Protein AF-A0A950H561-F1 (afdb_monomer_lite)

Radius of gyration: 25.15 Å; chains: 1; bounding box: 48×24×59 Å

pLDDT: mean 80.33, std 13.64, range [43.53, 95.31]

Foldseek 3Di:
DCVVLLVQLVVVCVVPVPDQLVNSCVVSVHDSVVSVVSVVCVVPPPPPPPPPQDPVNVVVVVVVLQVVLVVVCVVVVHDSVVVVVVVVVVVVVVVVVVVD

Secondary structure (DSSP, 8-state):
--HHHHHHHHHHHHH-TTS-HHHHHHHHTS-HHHHHHHHHHTTS----------HHHHHHHHHHHHHHHHHHHHHHT--HHHHHHHHHHHHHHHHHHHH-

Structure (mmCIF, N/CA/C/O backbone):
data_AF-A0A950H561-F1
#
_entry.id   AF-A0A950H561-F1
#
loop_
_atom_site.group_PDB
_atom_site.id
_atom_site.type_symbol
_atom_site.label_atom_id
_atom_site.label_alt_id
_atom_site.label_comp_id
_atom_site.label_asym_id
_atom_site.label_entity_id
_atom_site.label_seq_id
_atom_site.pdbx_PDB_ins_code
_atom_site.Cartn_x
_atom_site.Cartn_y
_atom_site.Cartn_z
_atom_site.occupancy
_atom_site.B_iso_or_equiv
_atom_site.auth_seq_id
_atom_site.auth_comp_id
_atom_site.auth_asym_id
_atom_site.auth_atom_id
_atom_site.pdbx_PDB_model_num
ATOM 1 N N . MET A 1 1 ? 10.559 15.159 -21.863 1.00 44.69 1 MET A N 1
ATOM 2 C CA . MET A 1 1 ? 9.824 13.967 -22.337 1.00 44.69 1 MET A CA 1
ATOM 3 C C . MET A 1 1 ? 10.766 13.098 -23.171 1.00 44.69 1 MET A C 1
ATOM 5 O O . MET A 1 1 ? 11.023 13.424 -24.320 1.00 44.69 1 MET A O 1
ATOM 9 N N . SER A 1 2 ? 11.367 12.060 -22.582 1.00 50.09 2 SER A N 1
ATOM 10 C CA . SER A 1 2 ? 12.330 11.152 -23.253 1.00 50.09 2 SER A CA 1
ATOM 11 C C . SER A 1 2 ? 12.245 9.702 -22.737 1.00 50.09 2 SER A C 1
ATOM 13 O O . SER A 1 2 ? 13.158 8.898 -22.928 1.00 50.09 2 SER A O 1
ATOM 15 N N . GLU A 1 3 ? 11.114 9.359 -22.118 1.00 54.03 3 GLU A N 1
ATOM 16 C CA . GLU A 1 3 ? 10.750 8.013 -21.658 1.00 54.03 3 GLU A CA 1
ATOM 17 C C . GLU A 1 3 ? 10.625 6.971 -22.794 1.00 54.03 3 GLU A C 1
ATOM 19 O O . GLU A 1 3 ? 11.221 5.901 -22.655 1.00 54.03 3 GLU A O 1
ATOM 24 N N . PRO A 1 4 ? 10.040 7.259 -23.983 1.00 73.00 4 PRO A N 1
ATOM 25 C CA . PRO A 1 4 ? 9.827 6.211 -24.991 1.00 73.00 4 PRO A CA 1
ATOM 26 C C . PRO A 1 4 ? 11.118 5.670 -25.628 1.00 73.00 4 PRO A C 1
ATOM 28 O O . PRO A 1 4 ? 11.129 4.559 -26.156 1.00 73.00 4 PRO A O 1
ATOM 31 N N . LEU A 1 5 ? 12.227 6.420 -25.601 1.00 78.12 5 LEU A N 1
ATOM 32 C CA . LEU A 1 5 ? 13.503 5.957 -26.162 1.00 78.12 5 LEU A CA 1
ATOM 33 C C . LEU A 1 5 ? 14.242 5.016 -25.200 1.00 78.12 5 LEU A C 1
ATOM 35 O O . LEU A 1 5 ? 14.823 4.023 -25.639 1.00 78.12 5 LEU A O 1
ATOM 39 N N . CYS A 1 6 ? 14.203 5.304 -23.895 1.00 78.81 6 CYS A N 1
ATOM 40 C CA . CYS A 1 6 ? 14.847 4.469 -22.880 1.00 78.81 6 CYS A CA 1
ATOM 41 C C . CYS A 1 6 ? 14.188 3.087 -22.804 1.00 78.81 6 CYS A C 1
ATOM 43 O O . CYS A 1 6 ? 14.896 2.079 -22.820 1.00 78.81 6 CYS A O 1
ATOM 45 N N . ASP A 1 7 ? 12.857 3.028 -22.835 1.00 79.25 7 ASP A N 1
ATOM 46 C CA . ASP A 1 7 ? 12.120 1.760 -22.804 1.00 79.25 7 ASP A CA 1
ATOM 47 C C . ASP A 1 7 ? 12.405 0.903 -24.038 1.00 79.25 7 ASP A C 1
ATOM 49 O O . ASP A 1 7 ? 12.612 -0.307 -23.933 1.00 79.25 7 ASP A O 1
ATOM 53 N N . ARG A 1 8 ? 12.532 1.529 -25.214 1.00 80.50 8 ARG A N 1
ATOM 54 C CA . ARG A 1 8 ? 12.916 0.841 -26.456 1.00 80.50 8 ARG A CA 1
ATOM 55 C C . ARG A 1 8 ? 14.340 0.289 -26.403 1.00 80.50 8 ARG A C 1
ATOM 57 O O . ARG A 1 8 ? 14.562 -0.840 -26.841 1.00 80.50 8 ARG A O 1
ATOM 64 N N . ILE A 1 9 ? 15.293 1.034 -25.833 1.00 87.69 9 ILE A N 1
ATOM 65 C CA . ILE A 1 9 ? 16.672 0.564 -25.600 1.00 87.69 9 ILE A CA 1
ATOM 66 C C . ILE A 1 9 ? 16.665 -0.673 -24.694 1.00 87.69 9 ILE A C 1
ATOM 68 O O . ILE A 1 9 ? 17.321 -1.678 -24.982 1.00 87.69 9 ILE A O 1
ATOM 72 N N . VAL A 1 10 ? 15.902 -0.605 -23.604 1.00 81.56 10 VAL A N 1
ATOM 73 C CA . VAL A 1 10 ? 15.808 -1.658 -22.594 1.00 81.56 10 VAL A CA 1
ATOM 74 C C . VAL A 1 10 ? 15.122 -2.911 -23.145 1.00 81.56 10 VAL A C 1
ATOM 76 O O . VAL A 1 10 ? 15.620 -4.025 -22.948 1.00 81.56 10 VAL A O 1
ATOM 79 N N . ALA A 1 11 ? 14.020 -2.749 -23.875 1.00 83.62 11 ALA A N 1
ATOM 80 C CA . ALA A 1 11 ? 13.317 -3.840 -24.539 1.00 83.62 11 ALA A CA 1
ATOM 81 C C . ALA A 1 11 ? 14.222 -4.543 -25.562 1.00 83.62 11 ALA A C 1
ATOM 83 O O . ALA A 1 11 ? 14.300 -5.773 -25.571 1.00 83.62 11 ALA A O 1
ATOM 84 N N . LEU A 1 12 ? 14.971 -3.778 -26.366 1.00 85.62 12 LEU A N 1
ATOM 85 C CA . LEU A 1 12 ? 15.875 -4.337 -27.371 1.00 85.62 12 LEU A CA 1
ATOM 86 C C . LEU A 1 12 ? 17.036 -5.107 -26.726 1.00 85.62 12 LEU A C 1
ATOM 88 O O . LEU A 1 12 ? 17.329 -6.230 -27.130 1.00 85.62 12 LEU A O 1
ATOM 92 N N . ARG A 1 13 ? 17.648 -4.556 -25.669 1.00 85.94 13 ARG A N 1
ATOM 93 C CA . ARG A 1 13 ? 18.711 -5.237 -24.911 1.00 85.94 13 ARG A CA 1
ATOM 94 C C . ARG A 1 13 ? 18.221 -6.520 -24.239 1.00 85.94 13 ARG A C 1
ATOM 96 O O . ARG A 1 13 ? 18.985 -7.473 -24.137 1.00 85.94 13 ARG A O 1
ATOM 103 N N . THR A 1 14 ? 16.969 -6.542 -23.783 1.00 83.06 14 THR A N 1
ATOM 104 C CA . THR A 1 14 ? 16.368 -7.718 -23.134 1.00 83.06 14 THR A CA 1
ATOM 105 C C . THR A 1 14 ? 16.090 -8.834 -24.141 1.00 83.06 14 THR A C 1
ATOM 107 O O . THR A 1 14 ? 16.357 -9.992 -23.846 1.00 83.06 14 THR A O 1
ATOM 110 N N . ARG A 1 15 ? 15.615 -8.498 -25.348 1.00 84.81 15 ARG A N 1
ATOM 111 C CA . ARG A 1 15 ? 15.384 -9.476 -26.427 1.00 84.81 15 ARG A CA 1
ATOM 112 C C . ARG A 1 15 ? 16.679 -9.976 -27.072 1.00 84.81 15 ARG A C 1
ATOM 114 O O . ARG A 1 15 ? 16.714 -11.094 -27.570 1.00 84.81 15 ARG A O 1
ATOM 121 N N . ALA A 1 16 ? 17.737 -9.164 -27.069 1.00 86.62 16 ALA A N 1
ATOM 122 C CA . ALA A 1 16 ? 19.005 -9.483 -27.719 1.00 86.62 16 ALA A CA 1
ATOM 123 C C . ALA A 1 16 ? 20.219 -9.111 -26.832 1.00 86.62 16 ALA A C 1
ATOM 125 O O . ALA A 1 16 ? 20.926 -8.130 -27.093 1.00 86.62 16 ALA A O 1
ATOM 126 N N . PRO A 1 17 ? 20.509 -9.908 -25.783 1.00 85.00 17 PRO A N 1
ATOM 127 C CA . PRO A 1 17 ? 21.550 -9.619 -24.787 1.00 85.00 17 PRO A CA 1
ATOM 128 C C . PRO A 1 17 ? 22.987 -9.741 -25.320 1.00 85.00 17 PRO A C 1
ATOM 130 O O . PRO A 1 17 ? 23.943 -9.373 -24.636 1.00 85.00 17 PRO A O 1
ATOM 133 N N . HIS A 1 18 ? 23.168 -10.209 -26.552 1.00 88.56 18 HIS A N 1
ATOM 134 C CA . HIS A 1 18 ? 24.463 -10.262 -27.232 1.00 88.56 18 HIS A CA 1
ATOM 135 C C . HIS A 1 18 ? 24.772 -8.979 -28.032 1.00 88.56 18 HIS A C 1
ATOM 137 O O . HIS A 1 18 ? 25.911 -8.770 -28.443 1.00 88.56 18 HIS A O 1
ATOM 143 N N . LEU A 1 19 ? 23.793 -8.090 -28.258 1.00 85.62 19 LEU A N 1
ATOM 144 C CA . LEU A 1 19 ? 24.018 -6.858 -29.022 1.00 85.62 19 LEU A CA 1
ATOM 145 C C . LEU A 1 19 ? 24.787 -5.820 -28.205 1.00 85.62 19 LEU A C 1
ATOM 147 O O . LEU A 1 19 ? 24.360 -5.431 -27.118 1.00 85.62 19 LEU A O 1
ATOM 151 N N . SER A 1 20 ? 25.893 -5.317 -28.753 1.00 89.00 20 SER A N 1
ATOM 152 C CA . SER A 1 20 ? 26.648 -4.228 -28.132 1.00 89.00 20 SER A CA 1
ATOM 153 C C . SER A 1 20 ? 25.833 -2.929 -28.092 1.00 89.00 20 SER A C 1
ATOM 155 O O . SER A 1 20 ? 24.949 -2.699 -28.922 1.00 89.00 20 SER A O 1
ATOM 157 N N . SER A 1 21 ? 26.170 -2.030 -27.163 1.00 85.75 21 SER A N 1
ATOM 158 C CA . SER A 1 21 ? 25.521 -0.715 -27.058 1.00 85.75 21 SER A CA 1
ATOM 159 C C . SER A 1 21 ? 25.607 0.094 -28.358 1.00 85.75 21 SER A C 1
ATOM 161 O O . SER A 1 21 ? 24.688 0.844 -28.668 1.00 85.75 21 SER A O 1
ATOM 163 N N . GLY A 1 22 ? 26.677 -0.092 -29.142 1.00 88.69 22 GLY A N 1
ATOM 164 C CA . GLY A 1 22 ? 26.823 0.512 -30.469 1.00 88.69 22 GLY A CA 1
ATOM 165 C C . GLY A 1 22 ? 25.810 -0.019 -31.488 1.00 88.69 22 GLY A C 1
ATOM 166 O O . GLY A 1 22 ? 25.218 0.768 -32.219 1.00 88.69 22 GLY A O 1
ATOM 167 N N . LYS A 1 23 ? 25.537 -1.332 -31.489 1.00 91.88 23 LYS A N 1
ATOM 168 C CA . LYS A 1 23 ? 24.532 -1.944 -32.379 1.00 91.88 23 LYS A CA 1
ATOM 169 C C . LYS A 1 23 ? 23.107 -1.509 -32.025 1.00 91.88 23 LYS A C 1
ATOM 171 O O . LYS A 1 23 ? 22.303 -1.248 -32.911 1.00 91.88 23 LYS A O 1
ATOM 176 N N . ILE A 1 24 ? 22.813 -1.374 -30.733 1.00 89.44 24 ILE A N 1
ATOM 177 C CA . ILE A 1 24 ? 21.521 -0.866 -30.244 1.00 89.44 24 ILE A CA 1
ATOM 178 C C . ILE A 1 24 ? 21.332 0.610 -30.624 1.00 89.44 24 ILE A C 1
ATOM 180 O O . ILE A 1 24 ? 20.255 1.001 -31.063 1.00 89.44 24 ILE A O 1
ATOM 184 N N . ALA A 1 25 ? 22.386 1.418 -30.496 1.00 90.19 25 ALA A N 1
ATOM 185 C CA . ALA A 1 25 ? 22.378 2.827 -30.877 1.00 90.19 25 ALA A CA 1
ATOM 186 C C . ALA A 1 25 ? 22.120 3.032 -32.375 1.00 90.19 25 ALA A C 1
ATOM 188 O O . ALA A 1 25 ? 21.276 3.850 -32.738 1.00 90.19 25 ALA A O 1
ATOM 189 N N . ALA A 1 26 ? 22.780 2.243 -33.228 1.00 89.31 26 ALA A N 1
ATOM 190 C CA . ALA A 1 26 ? 22.563 2.276 -34.673 1.00 89.31 26 ALA A CA 1
ATOM 191 C C . ALA A 1 26 ? 21.112 1.925 -35.049 1.00 89.31 26 ALA A C 1
ATOM 193 O O . ALA A 1 26 ? 20.503 2.620 -35.854 1.00 89.31 26 ALA A O 1
ATOM 194 N N . ALA A 1 27 ? 20.529 0.903 -34.412 1.00 87.12 27 ALA A N 1
ATOM 195 C CA . ALA A 1 27 ? 19.148 0.485 -34.665 1.00 87.12 27 ALA A CA 1
ATOM 196 C C . ALA A 1 27 ? 18.093 1.523 -34.236 1.00 87.12 27 ALA A C 1
ATOM 198 O O . ALA A 1 27 ? 16.984 1.536 -34.765 1.00 87.12 27 ALA A O 1
ATOM 199 N N . LEU A 1 28 ? 18.417 2.377 -33.262 1.00 85.44 28 LEU A N 1
ATOM 200 C CA . LEU A 1 28 ? 17.501 3.377 -32.705 1.00 85.44 28 LEU A CA 1
ATOM 201 C C . LEU A 1 28 ? 17.818 4.810 -33.155 1.00 85.44 28 LEU A C 1
ATOM 203 O O . LEU A 1 28 ? 17.144 5.737 -32.713 1.00 85.44 28 LEU A O 1
ATOM 207 N N . GLY A 1 29 ? 18.831 4.999 -34.008 1.00 87.00 29 GLY A N 1
ATOM 208 C CA . GLY A 1 29 ? 19.252 6.318 -34.484 1.00 87.00 29 GLY A CA 1
ATOM 209 C C . GLY A 1 29 ? 19.730 7.247 -33.364 1.00 87.00 29 GLY A C 1
ATOM 210 O O . GLY A 1 29 ? 19.511 8.454 -33.431 1.00 87.00 29 GLY A O 1
ATOM 211 N N . CYS A 1 30 ? 20.341 6.707 -32.305 1.00 85.69 30 CYS A N 1
ATOM 212 C CA . CYS A 1 30 ? 20.779 7.484 -31.143 1.00 85.69 30 CYS A CA 1
ATOM 213 C C . CYS A 1 30 ? 22.283 7.328 -30.877 1.00 85.69 30 CYS A C 1
ATOM 215 O O . CYS A 1 30 ? 22.945 6.456 -31.435 1.00 85.69 30 CYS A O 1
ATOM 217 N N . ARG A 1 31 ? 22.864 8.186 -30.025 1.00 85.44 31 ARG A N 1
ATOM 218 C CA . ARG A 1 31 ? 24.289 8.057 -29.671 1.00 85.44 31 ARG A CA 1
ATOM 219 C C . ARG A 1 31 ? 24.509 6.854 -28.734 1.00 85.44 31 ARG A C 1
ATOM 221 O O . ARG A 1 31 ? 23.738 6.685 -27.788 1.00 85.44 31 ARG A O 1
ATOM 228 N N . PRO A 1 32 ? 25.606 6.086 -28.883 1.00 85.06 32 PRO A N 1
ATOM 229 C CA . PRO A 1 32 ? 25.942 4.960 -27.995 1.00 85.06 32 PRO A CA 1
ATOM 230 C C . PRO A 1 32 ? 26.041 5.322 -26.509 1.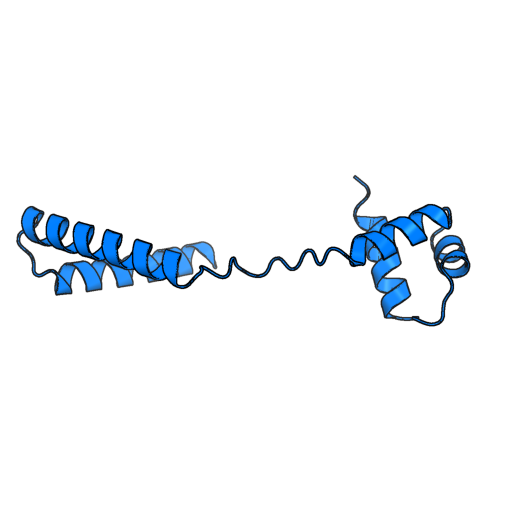00 85.06 32 PRO A C 1
ATOM 232 O O . PRO A 1 32 ? 25.860 4.473 -25.636 1.00 85.06 32 PRO A O 1
ATOM 235 N N . GLU A 1 33 ? 26.339 6.582 -26.203 1.00 84.00 33 GLU A N 1
ATOM 236 C CA . GLU A 1 33 ? 26.349 7.100 -24.838 1.00 84.00 33 GLU A CA 1
ATOM 237 C C . GLU A 1 33 ? 24.955 7.094 -24.199 1.00 84.00 33 GLU A C 1
ATOM 239 O O . GLU A 1 33 ? 24.826 6.645 -23.063 1.00 84.00 33 GLU A O 1
ATOM 244 N N . TYR A 1 34 ? 23.899 7.449 -24.942 1.00 82.31 34 TYR A N 1
ATOM 245 C CA . TYR A 1 34 ? 22.520 7.373 -24.442 1.00 82.31 34 TYR A CA 1
ATOM 246 C C . TYR A 1 34 ? 22.113 5.941 -24.111 1.00 82.31 34 TYR A C 1
ATOM 248 O O . TYR A 1 34 ? 21.466 5.707 -23.095 1.00 82.31 34 TYR A O 1
ATOM 256 N N . VAL A 1 35 ? 22.549 4.971 -24.917 1.00 83.44 35 VAL A N 1
ATOM 257 C CA . VAL A 1 35 ? 22.327 3.547 -24.642 1.00 83.44 35 VAL A CA 1
ATOM 258 C C . VAL A 1 35 ? 23.049 3.124 -23.366 1.00 83.44 35 VAL A C 1
ATOM 260 O O . VAL A 1 35 ? 22.450 2.478 -22.511 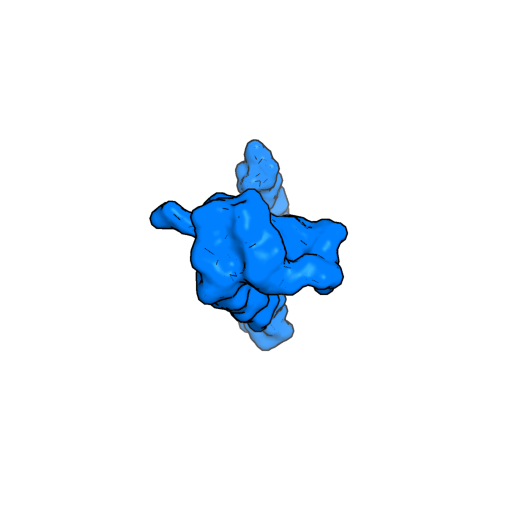1.00 83.44 35 VAL A O 1
ATOM 263 N N . ARG A 1 36 ? 24.313 3.528 -23.185 1.00 84.44 36 ARG A N 1
ATOM 264 C CA . ARG A 1 36 ? 25.063 3.247 -21.950 1.00 84.44 36 ARG A CA 1
ATOM 265 C C . ARG A 1 36 ? 24.392 3.865 -20.725 1.00 84.44 36 ARG A C 1
ATOM 267 O O . ARG A 1 36 ? 24.265 3.179 -19.717 1.00 84.44 36 ARG A O 1
ATOM 274 N N . VAL A 1 37 ? 23.922 5.109 -20.812 1.00 81.69 37 VAL A N 1
ATOM 275 C CA . VAL A 1 37 ? 23.210 5.789 -19.719 1.00 81.69 37 VAL A CA 1
ATOM 276 C C . VAL A 1 37 ? 21.871 5.108 -19.420 1.00 81.69 37 VAL A C 1
ATOM 278 O O . VAL A 1 37 ? 21.590 4.833 -18.257 1.00 81.69 37 VAL A O 1
ATOM 281 N N . ALA A 1 38 ? 21.077 4.767 -20.438 1.00 78.62 38 ALA A N 1
ATOM 282 C CA . ALA A 1 38 ? 19.801 4.065 -20.275 1.00 78.62 38 ALA A CA 1
ATOM 283 C C . ALA A 1 38 ? 19.981 2.673 -19.641 1.00 78.62 38 ALA A C 1
ATOM 285 O O . ALA A 1 38 ? 19.258 2.310 -18.716 1.00 78.62 38 ALA A O 1
ATOM 286 N N . LEU A 1 39 ? 20.991 1.913 -20.073 1.00 77.62 39 LEU A N 1
ATOM 287 C CA . LEU A 1 39 ? 21.309 0.606 -19.492 1.00 77.62 39 LEU A CA 1
ATOM 288 C C . LEU A 1 39 ? 21.913 0.717 -18.083 1.00 77.62 39 LEU A C 1
ATOM 290 O O . LEU A 1 39 ? 21.630 -0.127 -17.236 1.00 77.62 39 LEU A O 1
ATOM 294 N N . LYS A 1 40 ? 22.693 1.768 -17.799 1.00 75.81 40 LYS A N 1
ATOM 295 C CA . LYS A 1 40 ? 23.229 2.056 -16.458 1.00 75.81 40 LYS A CA 1
ATOM 296 C C . LYS A 1 40 ? 22.123 2.472 -15.484 1.00 75.81 40 LYS A C 1
ATOM 298 O O . LYS A 1 40 ? 22.148 2.046 -14.336 1.00 75.81 40 LYS A O 1
ATOM 303 N N . ARG A 1 41 ? 21.108 3.216 -15.944 1.00 61.66 41 ARG A N 1
ATOM 304 C CA . ARG A 1 41 ? 19.900 3.536 -15.157 1.00 61.66 41 ARG A CA 1
ATOM 305 C C . ARG A 1 41 ? 19.105 2.292 -14.747 1.00 61.66 41 ARG A C 1
ATOM 307 O O . ARG A 1 41 ? 18.433 2.332 -13.728 1.00 61.66 41 ARG A O 1
ATOM 314 N N . ARG A 1 42 ? 19.260 1.164 -15.452 1.00 51.72 42 ARG A N 1
ATOM 315 C CA . ARG A 1 42 ? 18.677 -0.138 -15.082 1.00 51.72 42 ARG A CA 1
ATOM 316 C C . ARG A 1 42 ? 19.293 -0.776 -13.819 1.00 51.72 42 ARG A C 1
ATOM 318 O O . ARG A 1 42 ? 18.762 -1.777 -13.357 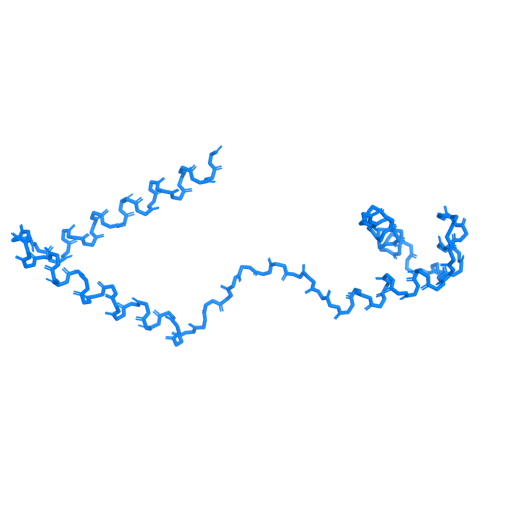1.00 51.72 42 ARG A O 1
ATOM 325 N N . HIS A 1 43 ? 20.378 -0.218 -13.259 1.00 51.94 43 HIS A N 1
ATOM 326 C CA . HIS A 1 43 ? 20.872 -0.577 -11.915 1.00 51.94 43 HIS A CA 1
ATOM 327 C C . HIS A 1 43 ? 20.129 0.140 -10.779 1.00 51.94 43 HIS A C 1
ATOM 329 O O . HIS A 1 43 ? 20.363 -0.166 -9.615 1.00 51.94 43 HIS A O 1
ATOM 335 N N . MET A 1 44 ? 19.211 1.054 -11.099 1.00 43.53 44 MET A N 1
ATOM 336 C CA . MET A 1 44 ? 18.131 1.404 -10.191 1.00 43.53 44 MET A CA 1
ATOM 337 C C . MET A 1 44 ? 16.888 0.656 -10.660 1.00 43.53 44 MET A C 1
ATOM 339 O O . MET A 1 44 ? 16.239 1.091 -11.615 1.00 43.53 44 MET A O 1
ATOM 343 N N . PRO A 1 45 ? 16.549 -0.488 -10.047 1.00 47.16 45 PRO A N 1
ATOM 344 C CA . PRO A 1 45 ? 15.218 -1.020 -10.220 1.00 47.16 45 PRO A CA 1
ATOM 345 C C . PRO A 1 45 ? 14.255 0.020 -9.640 1.00 47.16 45 PRO A C 1
ATOM 347 O O . PRO A 1 45 ? 14.093 0.134 -8.430 1.00 47.16 45 PRO A O 1
ATOM 350 N N . MET A 1 46 ? 13.569 0.759 -10.512 1.00 50.59 46 MET A N 1
ATOM 351 C CA . MET A 1 46 ? 12.237 1.284 -10.214 1.00 50.59 46 MET A CA 1
ATOM 352 C C . MET A 1 46 ? 11.278 0.086 -10.182 1.00 50.59 46 MET A C 1
ATOM 354 O O . MET A 1 46 ? 10.335 -0.021 -10.958 1.00 50.59 46 MET A O 1
ATOM 358 N N . THR A 1 47 ? 11.553 -0.877 -9.306 1.00 50.53 47 THR A N 1
ATOM 359 C CA . THR A 1 47 ? 10.494 -1.689 -8.747 1.00 50.53 47 THR A CA 1
ATOM 360 C C . THR A 1 47 ? 9.699 -0.720 -7.897 1.00 50.53 47 THR A C 1
ATOM 362 O O . THR A 1 47 ? 10.115 -0.388 -6.787 1.00 50.53 47 THR A O 1
ATOM 365 N N . MET A 1 48 ? 8.549 -0.274 -8.399 1.00 48.84 48 MET A N 1
ATOM 366 C CA . MET A 1 48 ? 7.445 0.044 -7.503 1.00 48.84 48 MET A CA 1
ATOM 367 C C . MET A 1 48 ? 7.030 -1.268 -6.828 1.00 48.84 48 MET A C 1
ATOM 369 O O . MET A 1 48 ? 6.019 -1.876 -7.160 1.00 48.84 48 MET A O 1
ATOM 373 N N . GLN A 1 49 ? 7.884 -1.763 -5.927 1.00 46.03 49 GLN A N 1
ATOM 374 C CA . GLN A 1 49 ? 7.431 -2.662 -4.891 1.00 46.03 49 GLN A CA 1
ATOM 375 C C . GLN A 1 49 ? 6.417 -1.848 -4.088 1.00 46.03 49 GLN A C 1
ATOM 377 O O . GLN A 1 49 ? 6.729 -0.707 -3.723 1.00 46.03 49 GLN A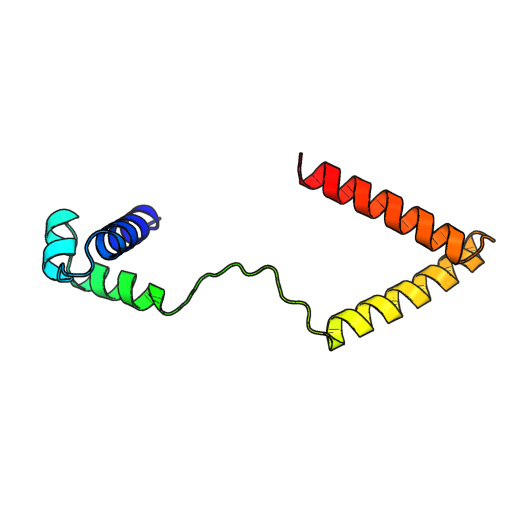 O 1
ATOM 382 N N . PRO A 1 50 ? 5.211 -2.384 -3.829 1.00 54.09 50 PRO A N 1
ATOM 383 C CA . PRO A 1 50 ? 4.341 -1.769 -2.842 1.00 54.09 50 PRO A CA 1
ATOM 384 C C . PRO A 1 50 ? 5.182 -1.570 -1.575 1.00 54.09 50 PRO A C 1
ATOM 386 O O . PRO A 1 50 ? 5.960 -2.473 -1.245 1.00 54.09 50 PRO A O 1
ATOM 389 N N . PRO A 1 51 ? 5.116 -0.398 -0.918 1.00 56.50 51 PRO A N 1
ATOM 390 C CA . PRO A 1 51 ? 5.971 -0.110 0.221 1.00 56.50 51 PRO A CA 1
ATOM 391 C C . PRO A 1 51 ? 5.847 -1.262 1.215 1.00 56.50 51 PRO A C 1
ATOM 393 O O . PRO A 1 51 ? 4.770 -1.519 1.756 1.00 56.50 51 PRO A O 1
ATOM 396 N N . ILE A 1 52 ? 6.941 -2.003 1.404 1.00 61.31 52 ILE A N 1
ATOM 397 C CA . ILE A 1 52 ? 6.985 -3.068 2.397 1.00 61.31 52 ILE A CA 1
ATOM 398 C C . ILE A 1 52 ? 6.990 -2.343 3.735 1.00 61.31 52 ILE A C 1
ATOM 400 O O . ILE A 1 52 ? 8.012 -1.829 4.185 1.00 61.31 52 ILE A O 1
ATOM 404 N N . VAL A 1 53 ? 5.806 -2.224 4.330 1.00 69.12 53 VAL A N 1
ATOM 405 C CA . VAL A 1 53 ? 5.642 -1.635 5.655 1.00 69.12 53 VAL A CA 1
ATOM 406 C C . VAL A 1 53 ? 6.455 -2.485 6.624 1.00 69.12 53 VAL A C 1
ATOM 408 O O . VAL A 1 53 ? 6.170 -3.674 6.791 1.00 69.12 53 VAL A O 1
ATOM 411 N N . SER A 1 54 ? 7.481 -1.892 7.241 1.00 81.88 54 SER A N 1
ATOM 412 C CA . SER A 1 54 ? 8.310 -2.599 8.215 1.00 81.88 54 SER A CA 1
ATOM 413 C C . SER A 1 54 ? 7.454 -3.088 9.382 1.00 81.88 54 SER A C 1
ATOM 415 O O . SER A 1 54 ? 6.428 -2.491 9.719 1.00 81.88 54 SER A O 1
ATOM 417 N N . GLU A 1 55 ? 7.868 -4.176 10.029 1.00 79.25 55 GLU A N 1
ATOM 418 C CA . GLU A 1 55 ? 7.120 -4.731 11.160 1.00 79.25 55 GLU A CA 1
ATOM 419 C C . GLU A 1 55 ? 6.914 -3.694 12.279 1.00 79.25 55 GLU A C 1
ATOM 421 O O . GLU A 1 55 ? 5.839 -3.628 12.874 1.00 79.25 55 GLU A O 1
ATOM 426 N N . ALA A 1 56 ? 7.900 -2.820 12.503 1.00 76.62 56 ALA A N 1
ATOM 427 C CA . ALA A 1 56 ? 7.805 -1.714 13.453 1.00 76.62 56 ALA A CA 1
ATOM 428 C C . ALA A 1 56 ? 6.677 -0.732 13.094 1.00 76.62 56 ALA A C 1
ATOM 430 O O . ALA A 1 56 ? 5.870 -0.378 13.953 1.00 76.62 56 ALA A O 1
ATOM 431 N N . VAL A 1 57 ? 6.570 -0.344 11.820 1.00 81.81 57 VAL A N 1
ATOM 432 C CA . VAL A 1 57 ? 5.499 0.545 11.347 1.00 81.81 57 VAL A CA 1
ATOM 433 C C . VAL A 1 57 ? 4.146 -0.162 11.416 1.00 81.81 57 VAL A C 1
ATOM 435 O 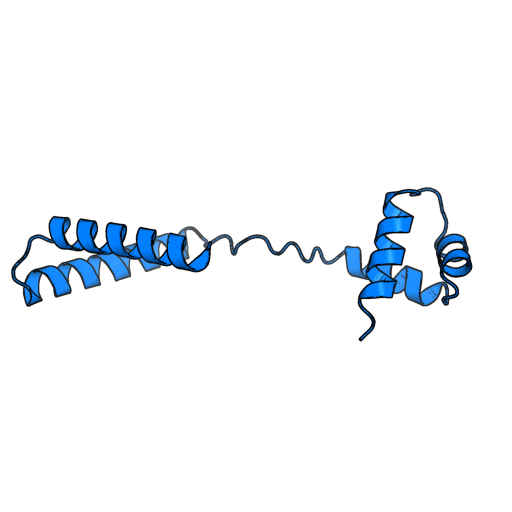O . VAL A 1 57 ? 3.167 0.433 11.857 1.00 81.81 57 VAL A O 1
ATOM 438 N N . ARG A 1 58 ? 4.083 -1.458 11.082 1.00 83.81 58 ARG A N 1
ATOM 439 C CA . ARG A 1 58 ? 2.862 -2.263 11.243 1.00 83.81 58 ARG A CA 1
ATOM 440 C C . ARG A 1 58 ? 2.395 -2.281 12.702 1.00 83.81 58 ARG A C 1
ATOM 442 O O . ARG A 1 58 ? 1.212 -2.068 12.954 1.00 83.81 58 ARG A O 1
ATOM 449 N N . ARG A 1 59 ? 3.299 -2.505 13.662 1.00 82.38 59 ARG A N 1
ATOM 450 C CA . ARG A 1 59 ? 2.974 -2.484 15.100 1.00 82.38 59 ARG A CA 1
ATOM 451 C C . ARG A 1 59 ? 2.506 -1.102 15.561 1.00 82.38 59 ARG A C 1
ATOM 453 O O . ARG A 1 59 ? 1.523 -1.026 16.292 1.00 82.38 59 ARG A O 1
ATOM 460 N N . ALA A 1 60 ? 3.151 -0.029 15.100 1.00 83.31 60 ALA A N 1
ATOM 461 C CA . ALA A 1 60 ? 2.740 1.340 15.414 1.00 83.31 60 ALA A CA 1
ATOM 462 C C . ALA A 1 60 ? 1.321 1.645 14.904 1.00 83.31 60 ALA A C 1
ATOM 464 O O . ALA A 1 60 ? 0.488 2.130 15.665 1.00 83.31 60 ALA A O 1
ATOM 465 N N . ILE A 1 61 ? 1.012 1.271 13.656 1.00 84.88 61 ILE A N 1
ATOM 466 C CA . ILE A 1 61 ? -0.328 1.433 13.072 1.00 84.88 61 ILE A CA 1
ATOM 467 C C . ILE A 1 61 ? -1.377 0.662 13.884 1.00 84.88 61 ILE A C 1
ATOM 469 O O . ILE A 1 61 ? -2.438 1.204 14.188 1.00 84.88 61 ILE A O 1
ATOM 473 N N . LEU A 1 62 ? -1.088 -0.586 14.267 1.00 86.19 62 LEU A N 1
ATOM 474 C CA . LEU A 1 62 ? -2.013 -1.394 15.069 1.00 86.19 62 LEU A CA 1
ATOM 475 C C . LEU A 1 62 ? -2.277 -0.778 16.450 1.00 86.19 62 LEU A C 1
ATOM 477 O O . LEU A 1 62 ? -3.423 -0.772 16.895 1.00 86.19 62 LEU A O 1
ATOM 481 N N . ALA A 1 63 ? -1.255 -0.220 17.103 1.00 84.38 63 ALA A N 1
ATOM 482 C CA . ALA A 1 63 ? -1.416 0.469 18.382 1.00 84.38 63 ALA A CA 1
ATOM 483 C C . ALA A 1 63 ? -2.297 1.724 18.250 1.00 84.38 63 ALA A C 1
ATOM 485 O O . ALA A 1 63 ? -3.205 1.928 19.058 1.00 84.38 63 ALA A O 1
ATOM 486 N N . SER A 1 64 ? -2.091 2.528 17.201 1.00 87.31 64 SER A N 1
ATOM 487 C CA . SER A 1 64 ? -2.928 3.701 16.922 1.00 87.31 64 SER A CA 1
ATOM 488 C C . SER A 1 64 ? -4.384 3.323 16.637 1.00 87.31 64 SER A C 1
ATOM 490 O O . SER A 1 64 ? -5.300 3.959 17.158 1.00 87.31 64 SER A O 1
ATOM 492 N N . LEU A 1 65 ? -4.615 2.259 15.860 1.00 85.88 65 LEU A N 1
ATOM 493 C CA . LEU A 1 65 ? -5.963 1.766 15.566 1.00 85.88 65 LEU A CA 1
ATOM 494 C C . LEU A 1 65 ? -6.678 1.250 16.819 1.00 85.88 65 LEU A C 1
ATOM 496 O O . LEU A 1 65 ? -7.869 1.503 16.974 1.00 85.88 65 LEU A O 1
ATOM 500 N N . ALA A 1 66 ? -5.971 0.566 17.721 1.00 82.94 66 ALA A N 1
ATOM 501 C CA . ALA A 1 66 ? -6.545 0.100 18.982 1.00 82.94 66 ALA A CA 1
ATOM 502 C C . ALA A 1 66 ? -6.994 1.271 19.876 1.00 82.94 66 ALA A C 1
ATOM 504 O O . ALA A 1 66 ? -8.087 1.227 20.442 1.00 82.94 66 ALA A O 1
ATOM 505 N N . GLY A 1 67 ? -6.193 2.342 19.947 1.00 84.00 67 GLY A N 1
ATOM 506 C CA . GLY A 1 67 ? -6.560 3.571 20.659 1.00 84.00 67 GLY A CA 1
ATOM 507 C C . GLY A 1 67 ? -7.821 4.222 20.086 1.00 84.00 67 GLY A C 1
ATOM 508 O O . GLY A 1 67 ? -8.765 4.499 20.824 1.00 84.00 67 GLY A O 1
ATOM 509 N N . PHE A 1 68 ? -7.887 4.365 18.759 1.00 86.31 68 PHE A N 1
ATOM 510 C CA . PHE A 1 68 ? -9.072 4.895 18.078 1.00 86.31 68 PHE A CA 1
ATOM 511 C C . PHE A 1 68 ? -10.318 4.024 18.298 1.00 86.31 68 PHE A C 1
ATOM 513 O O . PHE A 1 68 ? -11.406 4.543 18.540 1.00 86.31 68 PHE A O 1
ATOM 520 N N . GLN A 1 69 ? -10.180 2.695 18.241 1.00 88.06 69 GLN A N 1
ATOM 521 C CA . GLN A 1 69 ? -11.292 1.774 18.487 1.00 88.06 69 GLN A CA 1
ATOM 522 C C . GLN A 1 69 ? -11.861 1.931 19.897 1.00 88.06 69 GLN A C 1
ATOM 524 O O . GLN A 1 69 ? -13.081 1.926 20.055 1.00 88.06 69 GLN A O 1
ATOM 529 N N . ALA A 1 70 ? -10.999 2.087 20.905 1.00 85.19 70 ALA A N 1
ATOM 530 C CA . ALA A 1 70 ? -11.424 2.315 22.281 1.00 85.19 70 ALA A CA 1
ATOM 531 C C . ALA A 1 70 ? -12.159 3.658 22.434 1.00 85.19 70 ALA A C 1
ATOM 533 O O . ALA A 1 70 ? -13.235 3.704 23.031 1.00 85.19 70 ALA A O 1
ATOM 534 N N . GLU A 1 71 ? -11.629 4.728 21.837 1.00 90.12 71 GLU A N 1
ATOM 535 C CA . GLU A 1 71 ? -12.251 6.056 21.866 1.00 90.12 71 GLU A CA 1
ATOM 536 C C . GLU A 1 71 ? -13.623 6.061 21.173 1.00 90.12 71 GLU A C 1
ATOM 538 O O . GLU A 1 71 ? -14.615 6.530 21.734 1.00 90.12 71 GLU A O 1
ATOM 543 N N . ALA A 1 72 ? -13.717 5.481 19.974 1.00 87.94 72 ALA A N 1
ATOM 544 C CA . ALA A 1 72 ? -14.969 5.383 19.232 1.00 87.94 72 ALA A CA 1
ATOM 545 C C . ALA A 1 72 ? -15.997 4.502 19.962 1.00 87.94 72 ALA A C 1
ATOM 547 O O . ALA A 1 72 ? -17.170 4.869 20.054 1.00 87.94 72 ALA A O 1
ATOM 548 N N . ALA A 1 73 ? -15.566 3.375 20.534 1.00 92.25 73 ALA A N 1
ATOM 549 C CA . ALA A 1 73 ? -16.426 2.511 21.339 1.00 92.25 73 ALA A CA 1
ATOM 550 C C . ALA A 1 73 ? -17.042 3.277 22.518 1.00 92.25 73 ALA A C 1
ATOM 552 O O . ALA A 1 73 ? -18.251 3.204 22.744 1.00 92.25 73 ALA A O 1
ATOM 553 N N . GLN A 1 74 ? -16.234 4.080 23.215 1.00 92.62 74 GLN A N 1
ATOM 554 C CA . GLN A 1 74 ? -16.694 4.908 24.324 1.00 92.62 74 GLN A CA 1
ATOM 555 C C . GLN A 1 74 ? -17.643 6.021 23.860 1.00 92.62 74 GLN A C 1
ATOM 557 O O . GLN A 1 74 ? -18.718 6.196 24.437 1.00 92.62 74 GLN A O 1
ATOM 562 N N . ARG A 1 75 ? -17.280 6.748 22.797 1.00 95.31 75 ARG A N 1
ATOM 563 C CA . ARG A 1 75 ? -18.061 7.875 22.266 1.00 95.31 75 ARG A CA 1
ATOM 564 C C . ARG A 1 75 ? -19.448 7.452 21.791 1.00 95.31 75 ARG A C 1
ATOM 566 O O . ARG A 1 75 ? -20.421 8.157 22.044 1.00 95.31 75 ARG A O 1
ATOM 573 N N . TYR A 1 76 ? -19.535 6.307 21.121 1.00 94.38 76 TYR A N 1
ATOM 574 C CA . TYR A 1 76 ? -20.777 5.808 20.531 1.00 94.38 76 TYR A CA 1
ATOM 575 C C . TYR A 1 76 ? -21.473 4.735 21.379 1.00 94.38 76 TYR A C 1
ATOM 577 O O . TYR A 1 76 ? -22.507 4.220 20.964 1.00 94.38 76 TYR A O 1
ATOM 585 N N . ARG A 1 77 ? -20.947 4.424 22.575 1.00 93.81 77 ARG A N 1
ATOM 586 C CA . ARG A 1 77 ? -21.483 3.413 23.508 1.00 93.81 77 ARG A CA 1
ATOM 587 C C . ARG A 1 77 ? -21.709 2.043 22.856 1.00 93.81 77 ARG A C 1
ATOM 589 O O . ARG A 1 77 ? -22.724 1.390 23.085 1.00 93.81 77 ARG A O 1
ATOM 596 N N . VAL A 1 78 ? -20.753 1.609 22.046 1.00 95.06 78 VAL A N 1
ATOM 597 C CA . VAL A 1 78 ? -20.756 0.299 21.379 1.00 95.06 78 VAL A CA 1
ATOM 598 C C . VAL A 1 78 ? -19.545 -0.513 21.816 1.00 95.06 78 VAL A C 1
ATOM 600 O O . VAL A 1 78 ? -18.586 0.028 22.361 1.00 95.06 78 VAL A O 1
ATOM 603 N N . SER A 1 79 ? -19.560 -1.823 21.575 1.00 93.19 79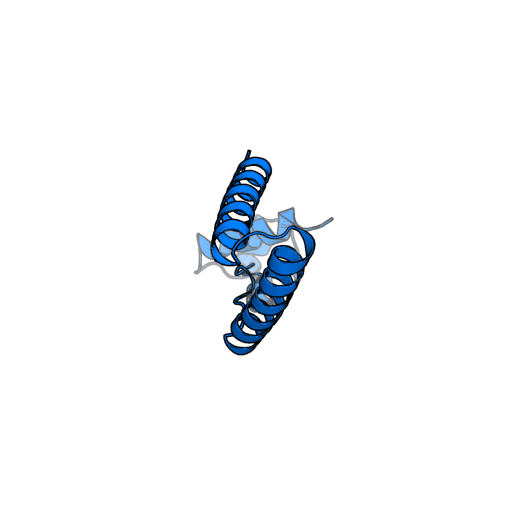 SER A N 1
ATOM 604 C CA . SER A 1 79 ? -18.384 -2.645 21.868 1.00 93.19 79 SER A CA 1
ATOM 605 C C . SER A 1 79 ? -17.231 -2.338 20.893 1.00 93.19 79 SER A C 1
ATOM 607 O O . SER A 1 79 ? -17.478 -2.112 19.703 1.00 93.19 79 SER A O 1
ATOM 609 N N . PRO A 1 80 ? -15.959 -2.408 21.332 1.00 86.19 80 PRO A N 1
ATOM 610 C CA . PRO A 1 80 ? -14.801 -2.253 20.442 1.00 86.19 80 PRO A CA 1
ATOM 611 C C . PRO A 1 80 ? -14.817 -3.224 19.250 1.00 86.19 80 PRO A C 1
ATOM 613 O O . PRO A 1 80 ? -14.388 -2.884 18.150 1.00 86.19 80 PRO A O 1
ATOM 616 N N . GLN A 1 81 ? -15.382 -4.420 19.444 1.00 89.06 81 GLN A N 1
ATOM 617 C CA . GLN A 1 81 ? -15.558 -5.425 18.393 1.00 89.06 81 GLN A CA 1
ATOM 618 C C . GLN A 1 81 ? -16.503 -4.936 17.289 1.00 89.06 81 GLN A C 1
ATOM 620 O O . GLN A 1 81 ? -16.193 -5.077 16.108 1.00 89.06 81 GLN A O 1
ATOM 625 N N . GLN A 1 82 ? -17.630 -4.314 17.648 1.00 91.25 82 GLN A N 1
ATOM 626 C CA . GLN A 1 82 ? -18.558 -3.736 16.671 1.00 91.25 82 GLN A CA 1
ATOM 627 C C . GLN A 1 82 ? -17.906 -2.599 15.876 1.00 91.25 82 GLN A C 1
ATOM 629 O O . GLN A 1 82 ? -18.076 -2.542 14.658 1.00 91.25 82 GLN A O 1
ATOM 634 N N . VAL A 1 83 ? -17.102 -1.751 16.529 1.00 91.12 83 VAL A N 1
ATOM 635 C CA . VAL A 1 83 ? -16.322 -0.700 15.849 1.00 91.12 83 VAL A CA 1
ATOM 636 C C . VAL A 1 83 ? -15.350 -1.314 14.838 1.00 91.12 83 VAL A C 1
ATOM 638 O O . VAL A 1 83 ? -15.294 -0.874 13.690 1.00 91.12 83 VAL A O 1
ATOM 641 N N . ALA A 1 84 ? -14.628 -2.370 15.223 1.00 89.06 84 ALA A N 1
ATOM 642 C CA . ALA A 1 84 ? -13.704 -3.063 14.329 1.00 89.06 84 ALA A CA 1
ATOM 643 C C . ALA A 1 84 ? -14.413 -3.664 13.100 1.00 89.06 84 ALA A C 1
ATOM 645 O O . ALA A 1 84 ? -13.911 -3.535 11.983 1.00 89.06 84 ALA A O 1
ATOM 646 N N . VAL A 1 85 ? -15.598 -4.267 13.271 1.00 92.56 85 VAL A N 1
ATOM 647 C CA . VAL A 1 85 ? -16.384 -4.806 12.145 1.00 92.56 85 VAL A CA 1
ATOM 648 C C . VAL A 1 85 ? -16.788 -3.704 11.165 1.00 92.56 85 VAL A C 1
ATOM 650 O O . VAL A 1 85 ? -16.686 -3.905 9.953 1.00 92.56 85 VAL A O 1
ATOM 653 N N . VAL A 1 86 ? -17.227 -2.544 11.662 1.00 92.00 86 VAL A N 1
ATOM 654 C CA . VAL A 1 86 ? -17.590 -1.399 10.810 1.00 92.00 86 VAL A CA 1
ATOM 655 C C . VAL A 1 86 ? -16.374 -0.898 10.027 1.00 92.00 86 VAL A C 1
ATOM 657 O O . VAL A 1 86 ? -16.460 -0.754 8.809 1.00 92.00 86 VAL A O 1
ATOM 660 N N . LEU A 1 87 ? -15.224 -0.731 10.690 1.00 88.88 87 LEU A N 1
ATOM 661 C CA . LEU A 1 87 ? -13.978 -0.297 10.047 1.00 88.88 87 LEU A CA 1
ATOM 662 C C . LEU A 1 87 ? -13.531 -1.247 8.927 1.00 88.88 87 LEU A C 1
ATOM 664 O O . LEU A 1 87 ? -13.166 -0.796 7.844 1.00 88.88 87 LEU A O 1
ATOM 668 N N . VAL A 1 88 ? -13.589 -2.563 9.155 1.00 90.25 88 VAL A N 1
ATOM 669 C CA . VAL A 1 88 ? -13.209 -3.559 8.138 1.00 90.25 88 VAL A CA 1
ATOM 670 C C . VAL A 1 88 ? -14.161 -3.531 6.940 1.00 90.25 88 VAL A C 1
ATOM 672 O O . VAL A 1 88 ? -13.707 -3.665 5.802 1.00 90.25 88 VAL A O 1
ATOM 675 N N . LYS A 1 89 ? -15.471 -3.365 7.170 1.00 92.44 89 LYS A N 1
ATOM 676 C CA . LYS A 1 89 ? -16.460 -3.266 6.085 1.00 92.44 89 LYS A CA 1
ATOM 677 C C . LYS A 1 89 ? -16.215 -2.035 5.216 1.00 92.44 89 LYS A C 1
ATOM 679 O O . LYS A 1 89 ? -16.186 -2.168 3.995 1.00 92.44 89 LYS A O 1
ATOM 684 N N . GLU A 1 90 ? -15.990 -0.881 5.835 1.00 93.50 90 GLU A N 1
ATOM 685 C CA . GLU A 1 90 ? -15.758 0.364 5.102 1.00 93.50 90 GLU A CA 1
ATOM 686 C C . GLU A 1 90 ? -14.424 0.334 4.343 1.00 93.50 90 GLU A C 1
ATOM 688 O O . GLU A 1 90 ? -14.377 0.700 3.172 1.00 93.50 90 GLU A O 1
ATOM 693 N N . LEU A 1 91 ? -13.362 -0.218 4.945 1.00 89.62 91 LEU A N 1
ATOM 694 C CA . LEU A 1 91 ? -12.073 -0.384 4.269 1.00 89.62 91 LEU A CA 1
ATOM 695 C C . LEU A 1 91 ? -12.193 -1.259 3.012 1.00 89.62 91 LEU A C 1
ATOM 697 O O . LEU A 1 91 ? -11.649 -0.921 1.964 1.00 89.62 91 LEU A O 1
ATOM 701 N N . ARG A 1 92 ? -12.924 -2.380 3.088 1.00 91.88 92 ARG A N 1
ATOM 702 C CA . ARG A 1 92 ? -13.171 -3.239 1.916 1.00 91.88 92 ARG A CA 1
ATOM 703 C C . ARG A 1 92 ? -13.943 -2.505 0.823 1.00 91.88 92 ARG A C 1
ATOM 705 O O . ARG A 1 92 ? -13.642 -2.705 -0.350 1.00 91.88 92 ARG A O 1
ATOM 712 N N . ARG A 1 93 ? -14.912 -1.668 1.203 1.00 93.38 93 ARG A N 1
ATOM 713 C CA . ARG A 1 93 ? -15.696 -0.858 0.267 1.00 93.38 93 ARG A CA 1
ATOM 714 C C . ARG A 1 93 ? -14.811 0.150 -0.466 1.00 93.38 93 ARG A C 1
ATOM 716 O O . ARG A 1 93 ? -14.815 0.161 -1.688 1.00 93.38 93 ARG A O 1
ATOM 723 N N . GLN A 1 94 ? -13.985 0.903 0.260 1.00 90.56 94 GLN A N 1
ATOM 724 C CA . GLN A 1 94 ? -13.052 1.872 -0.329 1.00 90.56 94 GLN A CA 1
ATOM 725 C C . GLN A 1 94 ? -12.037 1.212 -1.270 1.00 90.56 94 GLN A C 1
ATOM 727 O O . GLN A 1 94 ? -11.744 1.738 -2.342 1.00 90.56 94 GLN A O 1
ATOM 732 N N . LEU A 1 95 ? -11.517 0.036 -0.898 1.00 87.81 95 LEU A N 1
ATOM 733 C CA . LEU A 1 95 ? -10.611 -0.723 -1.765 1.00 87.81 95 LEU A CA 1
ATOM 734 C C . LEU A 1 95 ? -11.299 -1.178 -3.058 1.00 87.81 95 LEU A C 1
ATOM 736 O O . LEU A 1 95 ? -10.676 -1.135 -4.114 1.00 87.81 95 LEU A O 1
ATOM 740 N N . ALA A 1 96 ? -12.571 -1.583 -2.988 1.00 84.94 96 ALA A N 1
ATOM 741 C CA . ALA A 1 96 ? -13.358 -1.926 -4.169 1.00 84.94 96 ALA A CA 1
ATOM 742 C C . ALA A 1 96 ? -13.651 -0.695 -5.047 1.00 84.94 96 ALA A C 1
ATOM 744 O O . ALA A 1 96 ? -13.531 -0.789 -6.262 1.00 84.94 96 ALA A O 1
ATOM 745 N N . GLU A 1 97 ? -13.961 0.457 -4.444 1.00 85.38 97 GLU A N 1
ATOM 746 C CA . GLU A 1 97 ? -14.169 1.734 -5.149 1.00 85.38 97 GLU A CA 1
ATOM 747 C C . GLU A 1 97 ? -12.891 2.257 -5.822 1.00 85.38 97 GLU A C 1
ATOM 749 O O . GLU A 1 97 ? -12.969 2.907 -6.852 1.00 85.38 97 GLU A O 1
ATOM 754 N N . THR A 1 98 ? -11.712 1.968 -5.263 1.00 75.31 98 THR A N 1
ATOM 755 C CA . THR A 1 98 ? -10.422 2.384 -5.847 1.00 75.31 98 THR A CA 1
ATOM 756 C C . THR A 1 98 ? -9.963 1.456 -6.979 1.00 75.31 98 THR A C 1
ATOM 758 O O . THR A 1 98 ? -9.139 1.845 -7.803 1.00 75.31 98 THR A O 1
ATOM 761 N N . ALA A 1 99 ? -10.438 0.207 -6.989 1.00 64.62 99 ALA A N 1
ATOM 762 C CA . ALA A 1 99 ? -10.076 -0.789 -7.996 1.00 64.62 99 ALA A CA 1
ATOM 763 C C . ALA A 1 99 ? -10.994 -0.783 -9.233 1.00 64.62 99 ALA A C 1
ATOM 765 O O . ALA A 1 99 ? -10.618 -1.373 -10.247 1.00 64.62 99 ALA A O 1
ATOM 766 N N . ALA A 1 100 ? -12.180 -0.174 -9.128 1.00 56.59 100 ALA A N 1
ATOM 767 C CA . ALA A 1 100 ? -13.143 0.021 -10.214 1.00 56.59 100 ALA A CA 1
ATOM 768 C C . ALA A 1 100 ? -12.844 1.302 -11.008 1.00 56.59 100 ALA A C 1
ATOM 770 O O . ALA A 1 100 ? -13.065 1.275 -12.239 1.00 56.59 100 ALA A O 1
#

Sequence (100 aa):
MSEPLCDRIVALRTRAPHLSSGKIAAALGCRPEYVRVALKRRHMPMTMQPPIVSEAVRRAILASLAGFQAEAAQRYRVSPQQVAVVLVKELRRQLAETAA